Protein AF-A0A2S4KYI6-F1 (afdb_monomer_lite)

Secondary structure (DSSP, 8-state):
--S-------S----TT--SHHHHHHHHSTTS--GGGPSPPTT-GGG-TTTTTGGGS--B-TTT--B-TT-HHHHHHHHHHHHHHHTT-

Radius of gyration: 14.16 Å; chains: 1; bounding box: 36×27×31 Å

InterPro domains:
  IPR032566 Aprataxin, C2HE/C2H2/C2HC zinc finger [PF16278] (29-84)
  IPR036265 HIT-like superfamily [G3DSA:3.30.428.10] (1-89)
  IPR036265 HIT-like superfamily [SSF54197] (1-62)

Structure (mmCIF, N/CA/C/O backbone):
data_AF-A0A2S4KYI6-F1
#
_entry.id   AF-A0A2S4KYI6-F1
#
loop_
_atom_site.group_PDB
_atom_site.id
_atom_site.type_symbol
_atom_site.label_atom_id
_atom_site.label_alt_id
_atom_site.label_comp_id
_atom_site.label_asym_id
_atom_site.label_entity_id
_atom_site.label_seq_id
_atom_site.pdbx_PDB_ins_code
_atom_site.Cartn_x
_atom_site.Cartn_y
_atom_site.Cartn_z
_atom_site.occupancy
_atom_site.B_iso_or_equiv
_atom_site.auth_seq_id
_atom_site.auth_comp_id
_atom_site.auth_asym_id
_atom_site.auth_atom_id
_atom_site.pdbx_PDB_model_num
ATOM 1 N N . MET A 1 1 ? 16.968 4.007 4.148 1.00 67.62 1 MET A N 1
ATOM 2 C CA . MET A 1 1 ? 17.645 2.813 4.695 1.00 67.62 1 MET A CA 1
ATOM 3 C C . MET A 1 1 ? 18.616 2.299 3.638 1.00 67.62 1 MET A C 1
ATOM 5 O O . MET A 1 1 ? 18.184 2.146 2.504 1.00 67.62 1 MET A O 1
ATOM 9 N N . ARG A 1 2 ? 19.914 2.150 3.956 1.00 91.88 2 ARG A N 1
ATOM 10 C CA . ARG A 1 2 ? 20.933 1.588 3.034 1.00 91.88 2 ARG A CA 1
ATOM 11 C C . ARG A 1 2 ? 21.208 0.103 3.277 1.00 91.88 2 ARG A C 1
ATOM 13 O O . ARG A 1 2 ? 21.710 -0.567 2.385 1.00 91.88 2 ARG A O 1
ATOM 20 N N . HIS A 1 3 ? 20.902 -0.379 4.478 1.00 96.12 3 HIS A N 1
ATOM 21 C CA . HIS A 1 3 ? 21.013 -1.787 4.828 1.00 96.12 3 HIS A CA 1
ATOM 22 C C . HIS A 1 3 ? 19.775 -2.544 4.360 1.00 96.12 3 HIS A C 1
ATOM 24 O O . HIS A 1 3 ? 18.662 -1.999 4.371 1.00 96.12 3 HIS A O 1
ATOM 30 N N . LEU A 1 4 ? 19.991 -3.796 3.964 1.00 93.56 4 LEU A N 1
ATOM 31 C CA . LEU A 1 4 ? 18.918 -4.735 3.684 1.00 93.56 4 LEU A CA 1
ATOM 32 C C . LEU A 1 4 ? 18.028 -4.862 4.925 1.00 93.56 4 LEU A C 1
ATOM 34 O O . LEU A 1 4 ? 18.524 -5.007 6.040 1.00 93.56 4 LEU A O 1
ATOM 38 N N . HIS A 1 5 ? 16.722 -4.779 4.721 1.00 95.50 5 HIS A N 1
ATOM 39 C CA . HIS A 1 5 ? 15.718 -4.971 5.755 1.00 95.50 5 HIS A CA 1
ATOM 40 C C . HIS A 1 5 ? 14.504 -5.638 5.120 1.00 95.50 5 HIS A C 1
ATOM 42 O O . HIS A 1 5 ? 14.175 -5.368 3.965 1.00 95.50 5 HIS A O 1
ATOM 48 N N . VAL A 1 6 ? 13.858 -6.512 5.884 1.00 96.06 6 VAL A N 1
ATOM 49 C CA . VAL A 1 6 ? 12.631 -7.199 5.486 1.00 96.06 6 VAL A CA 1
ATOM 50 C C . VAL A 1 6 ? 11.491 -6.618 6.305 1.00 96.06 6 VAL A C 1
ATOM 52 O O . VAL A 1 6 ? 11.621 -6.412 7.512 1.00 96.06 6 VAL A O 1
ATOM 55 N N . HIS A 1 7 ? 10.383 -6.327 5.639 1.00 96.81 7 HIS A N 1
ATOM 56 C CA . HIS A 1 7 ? 9.182 -5.830 6.284 1.00 96.81 7 HIS A CA 1
ATOM 57 C C . HIS A 1 7 ? 8.280 -7.003 6.678 1.00 96.81 7 HIS A C 1
ATOM 59 O O . HIS A 1 7 ? 7.859 -7.770 5.819 1.00 96.81 7 HIS A O 1
ATOM 65 N N . VAL A 1 8 ? 7.960 -7.114 7.969 1.00 96.50 8 VAL A N 1
ATOM 66 C CA . VAL A 1 8 ? 6.932 -8.023 8.495 1.00 96.50 8 VAL A CA 1
ATOM 67 C C . VAL A 1 8 ? 5.858 -7.152 9.134 1.00 96.50 8 VAL A C 1
ATOM 69 O O . VAL A 1 8 ? 6.137 -6.425 10.086 1.00 96.50 8 VAL A O 1
ATOM 72 N N . LEU A 1 9 ? 4.660 -7.157 8.558 1.00 95.44 9 LEU A N 1
ATOM 73 C CA . LEU A 1 9 ? 3.550 -6.290 8.949 1.00 95.44 9 LEU A CA 1
ATOM 74 C C . LEU A 1 9 ? 2.207 -6.972 8.674 1.00 95.44 9 LEU A C 1
ATOM 76 O O . LEU A 1 9 ? 2.119 -7.862 7.828 1.00 95.44 9 LEU A O 1
ATOM 80 N N . SER A 1 10 ? 1.161 -6.528 9.366 1.00 94.88 10 SER A N 1
ATOM 81 C CA . SER A 1 10 ? -0.228 -6.845 9.032 1.00 94.88 10 SER A CA 1
ATOM 82 C C . SER A 1 10 ? -0.660 -6.156 7.728 1.00 94.88 10 SER A C 1
ATOM 84 O O . SER A 1 10 ? -0.028 -5.208 7.254 1.00 94.88 10 SER A O 1
ATOM 86 N N . ARG A 1 11 ? -1.755 -6.638 7.125 1.00 93.25 11 ARG A N 1
ATOM 87 C CA . ARG A 1 11 ? -2.294 -6.092 5.864 1.00 93.25 11 ARG A CA 1
ATOM 88 C C . ARG A 1 11 ? -3.226 -4.895 6.053 1.00 93.25 11 ARG A C 1
ATOM 90 O O . ARG A 1 11 ? -3.582 -4.284 5.054 1.00 93.25 11 ARG A O 1
ATOM 97 N N . ASP A 1 12 ? -3.602 -4.561 7.289 1.00 95.12 12 ASP A N 1
ATOM 98 C CA . ASP A 1 12 ? -4.619 -3.547 7.606 1.00 95.12 12 ASP A CA 1
ATOM 99 C C . ASP A 1 12 ? -4.337 -2.166 6.991 1.00 95.12 12 ASP A C 1
ATOM 101 O O . ASP A 1 12 ? -5.270 -1.461 6.603 1.00 95.12 12 ASP A O 1
ATOM 105 N N . MET A 1 13 ? -3.059 -1.800 6.844 1.00 96.44 13 MET A N 1
ATOM 106 C CA . MET A 1 13 ? -2.621 -0.452 6.478 1.00 96.44 13 MET A CA 1
ATOM 107 C C . MET A 1 13 ? -3.217 0.621 7.406 1.00 96.44 13 MET A C 1
ATOM 109 O O . MET A 1 13 ? -3.411 1.769 7.003 1.00 96.44 13 MET A O 1
ATOM 113 N N . HIS A 1 14 ? -3.481 0.267 8.663 1.00 96.62 14 HIS A N 1
ATOM 114 C CA . HIS A 1 14 ? -4.095 1.128 9.663 1.00 96.62 14 HIS A CA 1
ATOM 115 C C . HIS A 1 14 ? -3.045 1.562 10.687 1.00 96.62 14 HIS A C 1
ATOM 117 O O . HIS A 1 14 ? -2.550 0.784 11.496 1.00 96.62 14 HIS A O 1
ATOM 123 N N . SER A 1 15 ? -2.617 2.824 10.610 1.00 96.56 15 SER A N 1
ATOM 124 C CA . SER A 1 15 ? -1.627 3.357 11.549 1.00 96.56 15 SER A CA 1
ATOM 125 C C . SER A 1 15 ? -1.657 4.887 11.626 1.00 96.56 15 SER A C 1
ATOM 127 O O . SER A 1 15 ? -1.728 5.566 10.590 1.00 96.56 15 SER A O 1
ATOM 129 N N . PRO A 1 16 ? -1.464 5.483 12.819 1.00 96.00 16 PRO A N 1
ATOM 130 C CA . PRO A 1 16 ? -1.199 6.916 12.957 1.00 96.00 16 PRO A CA 1
ATOM 131 C C . PRO A 1 16 ? 0.030 7.387 12.157 1.00 96.00 16 PRO A C 1
ATOM 133 O O . PRO A 1 16 ? 0.081 8.537 11.710 1.00 96.00 16 PRO A O 1
ATOM 136 N N . ALA A 1 17 ? 1.011 6.502 11.931 1.00 97.19 17 ALA A N 1
ATOM 137 C CA . ALA A 1 17 ? 2.225 6.787 11.163 1.00 97.19 17 ALA A CA 1
ATOM 138 C C . ALA A 1 17 ? 2.021 6.732 9.633 1.00 97.19 17 ALA A C 1
ATOM 140 O O . ALA A 1 17 ? 2.859 7.230 8.869 1.00 97.19 17 ALA A O 1
ATOM 141 N N . LEU A 1 18 ? 0.882 6.215 9.156 1.00 97.06 18 LEU A N 1
ATOM 142 C CA . LEU A 1 18 ? 0.502 6.301 7.750 1.00 97.06 18 LEU A CA 1
ATOM 143 C C . LEU A 1 18 ? 0.022 7.731 7.442 1.00 97.06 18 LEU A C 1
ATOM 145 O O . LEU A 1 18 ? -1.096 8.129 7.782 1.00 97.06 18 LEU A O 1
ATOM 149 N N . ARG A 1 19 ? 0.908 8.538 6.842 1.00 96.06 19 ARG A N 1
ATOM 150 C CA . ARG A 1 19 ? 0.748 10.001 6.733 1.00 96.06 19 ARG A CA 1
ATOM 151 C C . ARG A 1 19 ? 0.587 10.532 5.314 1.00 96.06 19 ARG A C 1
ATOM 153 O O . ARG A 1 19 ? 0.094 11.641 5.150 1.00 96.06 19 ARG A O 1
ATOM 160 N N . HIS A 1 20 ? 1.009 9.789 4.296 1.00 96.75 20 HIS A N 1
ATOM 161 C CA . HIS A 1 20 ? 0.926 10.265 2.918 1.00 96.75 20 HIS A CA 1
ATOM 162 C C . HIS A 1 20 ? 0.917 9.130 1.896 1.00 96.75 20 HIS A C 1
ATOM 164 O O . HIS A 1 20 ? 1.373 8.022 2.181 1.00 96.75 20 HIS A O 1
ATOM 170 N N . ARG A 1 21 ? 0.509 9.448 0.658 1.00 97.44 21 ARG A N 1
ATOM 171 C CA . ARG A 1 21 ? 0.397 8.506 -0.473 1.00 97.44 21 ARG A CA 1
ATOM 172 C C . ARG A 1 21 ? 1.592 7.569 -0.625 1.00 97.44 21 ARG A C 1
ATOM 174 O O . ARG A 1 21 ? 1.402 6.377 -0.805 1.00 97.44 21 ARG A O 1
ATOM 181 N N . LYS A 1 22 ? 2.822 8.083 -0.516 1.00 97.12 22 LYS A N 1
ATOM 182 C CA . LYS A 1 22 ? 4.020 7.243 -0.671 1.00 97.12 22 LYS A CA 1
ATOM 183 C C . LYS A 1 22 ? 4.158 6.170 0.413 1.00 97.12 22 LYS A C 1
ATOM 185 O O . LYS A 1 22 ? 4.693 5.125 0.092 1.00 97.12 22 LYS A O 1
ATOM 190 N N . HIS A 1 23 ? 3.690 6.416 1.646 1.00 97.50 23 HIS A N 1
ATOM 191 C CA . HIS A 1 23 ? 3.707 5.390 2.694 1.00 97.50 23 HIS A CA 1
ATOM 192 C C . HIS A 1 23 ? 2.704 4.290 2.364 1.00 97.50 23 HIS A C 1
ATOM 194 O O . HIS A 1 23 ? 2.991 3.131 2.583 1.00 97.50 23 HIS A O 1
ATOM 200 N N . TYR A 1 24 ? 1.535 4.643 1.826 1.00 98.25 24 TYR A N 1
ATOM 201 C CA . TYR A 1 24 ? 0.531 3.644 1.476 1.00 98.25 24 TYR A CA 1
ATOM 202 C C . TYR A 1 24 ? 0.966 2.828 0.257 1.00 98.25 24 TYR A C 1
ATOM 204 O O . TYR A 1 24 ? 1.097 1.609 0.321 1.00 98.25 24 TYR A O 1
ATOM 212 N N . ASN A 1 25 ? 1.297 3.508 -0.843 1.00 98.25 25 ASN A N 1
ATOM 213 C CA . ASN A 1 25 ? 1.640 2.833 -2.090 1.00 98.25 25 ASN A CA 1
ATOM 214 C C . ASN A 1 25 ? 2.939 2.024 -1.998 1.00 98.25 25 ASN A C 1
ATOM 216 O O . ASN A 1 25 ? 3.108 1.107 -2.795 1.00 98.25 25 ASN A O 1
ATOM 220 N N . SER A 1 26 ? 3.850 2.317 -1.061 1.00 97.19 26 SER A N 1
ATOM 221 C CA . SER A 1 26 ? 5.035 1.473 -0.866 1.00 97.19 26 SER A CA 1
ATOM 222 C C . SER A 1 26 ? 4.696 0.071 -0.369 1.00 97.19 26 SER A C 1
ATOM 224 O O . SER A 1 26 ? 5.510 -0.817 -0.566 1.00 97.19 26 SER A O 1
ATOM 226 N N . PHE A 1 27 ? 3.524 -0.130 0.243 1.00 97.44 27 PHE A N 1
ATOM 227 C CA . PHE A 1 27 ? 3.091 -1.429 0.769 1.00 97.44 27 PHE A CA 1
ATOM 228 C C . PHE A 1 27 ? 1.828 -1.987 0.093 1.00 97.44 27 PHE A C 1
ATOM 230 O O . PHE A 1 27 ? 1.556 -3.174 0.208 1.00 97.44 27 PHE A O 1
ATOM 237 N N . ALA A 1 28 ? 1.069 -1.159 -0.632 1.00 96.88 28 ALA A N 1
ATOM 238 C CA . ALA A 1 28 ? -0.176 -1.550 -1.306 1.00 96.88 28 ALA A CA 1
ATOM 239 C C . ALA A 1 28 ? -0.049 -1.674 -2.840 1.00 96.88 28 ALA A C 1
ATOM 241 O O . ALA A 1 28 ? -1.048 -1.732 -3.553 1.00 96.88 28 ALA A O 1
ATOM 242 N N . THR A 1 29 ? 1.172 -1.670 -3.379 1.00 97.06 29 THR A N 1
ATOM 243 C CA . THR A 1 29 ? 1.439 -1.827 -4.820 1.00 97.06 29 THR A CA 1
ATOM 244 C C . THR A 1 29 ? 2.615 -2.786 -5.038 1.00 97.06 29 THR A C 1
ATOM 246 O O . THR A 1 29 ? 3.312 -3.085 -4.067 1.00 97.06 29 THR A O 1
ATOM 249 N N . PRO A 1 30 ? 2.928 -3.195 -6.289 1.00 96.94 30 PRO A N 1
ATOM 250 C CA . PRO A 1 30 ? 4.100 -4.034 -6.587 1.00 96.94 30 PRO A CA 1
ATOM 251 C C . PRO A 1 30 ? 5.464 -3.423 -6.216 1.00 96.94 30 PRO A C 1
ATOM 253 O O . PRO A 1 30 ? 6.495 -4.037 -6.462 1.00 96.94 30 PRO A O 1
ATOM 256 N N . PHE A 1 31 ? 5.492 -2.213 -5.643 1.00 96.62 31 PHE A N 1
ATOM 257 C CA . PHE A 1 31 ? 6.676 -1.671 -4.981 1.00 96.62 31 PHE A CA 1
ATOM 258 C C . PHE A 1 31 ? 7.140 -2.550 -3.807 1.00 96.62 31 PHE A C 1
ATOM 260 O O . PHE A 1 31 ? 8.343 -2.657 -3.576 1.00 96.62 31 PHE A O 1
ATOM 267 N N . LEU A 1 32 ? 6.206 -3.169 -3.075 1.00 96.12 32 LEU A N 1
ATOM 268 C CA . LEU A 1 32 ? 6.525 -4.191 -2.082 1.00 96.12 32 LEU A CA 1
ATOM 269 C C . LEU A 1 32 ? 6.681 -5.527 -2.806 1.00 96.12 32 LEU A C 1
ATOM 271 O O . LEU A 1 32 ? 5.727 -6.031 -3.395 1.00 96.12 32 LEU A O 1
ATOM 275 N N . VAL A 1 33 ? 7.890 -6.078 -2.772 1.00 96.00 33 VAL A N 1
ATOM 276 C CA . VAL A 1 33 ? 8.188 -7.397 -3.337 1.00 96.00 33 VAL A CA 1
ATOM 277 C C . VAL A 1 33 ? 7.972 -8.443 -2.250 1.00 96.00 33 VAL A C 1
ATOM 279 O O . VAL A 1 33 ? 8.511 -8.288 -1.151 1.00 96.00 33 VAL A O 1
ATOM 282 N N . ASP A 1 34 ? 7.187 -9.480 -2.545 1.00 95.44 34 ASP A N 1
ATOM 283 C CA . ASP A 1 34 ? 7.030 -10.613 -1.635 1.00 95.44 34 ASP A CA 1
ATOM 284 C C . ASP A 1 34 ? 8.367 -11.354 -1.507 1.00 95.44 34 ASP A C 1
ATOM 286 O O . ASP A 1 34 ? 9.104 -11.515 -2.481 1.00 95.44 34 ASP A O 1
ATOM 290 N N . L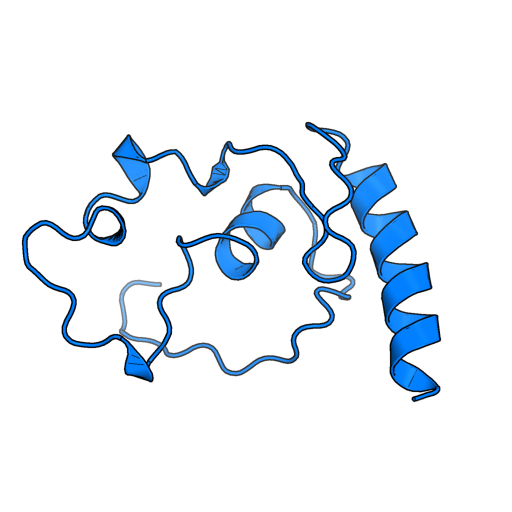EU A 1 35 ? 8.692 -11.814 -0.300 1.00 95.38 35 LEU A N 1
ATOM 291 C CA . LEU A 1 35 ? 9.897 -12.603 -0.070 1.00 95.38 35 LEU A CA 1
ATOM 292 C C . LEU A 1 35 ? 9.888 -13.894 -0.905 1.00 95.38 35 LEU A C 1
ATOM 294 O O . LEU A 1 35 ? 10.948 -14.323 -1.354 1.00 95.38 35 LEU A O 1
ATOM 298 N N . ALA A 1 36 ? 8.707 -14.473 -1.146 1.00 96.00 36 ALA A N 1
ATOM 299 C CA . ALA A 1 36 ? 8.536 -15.673 -1.961 1.00 96.00 36 ALA A CA 1
ATOM 300 C C . ALA A 1 36 ? 8.813 -15.452 -3.460 1.00 96.00 36 ALA A C 1
ATOM 302 O O . ALA A 1 36 ? 9.076 -16.419 -4.171 1.00 96.00 36 ALA A O 1
ATOM 303 N N . ASP A 1 37 ? 8.799 -14.203 -3.936 1.00 95.56 37 ASP A N 1
ATOM 304 C CA . ASP A 1 37 ? 9.059 -13.875 -5.342 1.00 95.56 37 ASP A CA 1
ATOM 305 C C . ASP A 1 37 ? 10.558 -13.767 -5.664 1.00 95.56 37 ASP A C 1
ATOM 307 O O . ASP A 1 37 ? 10.935 -13.593 -6.824 1.00 95.56 37 ASP A O 1
ATOM 311 N N . PHE A 1 38 ? 11.438 -13.819 -4.659 1.00 92.06 38 PHE A N 1
ATOM 312 C CA . PHE A 1 38 ? 12.877 -13.738 -4.889 1.00 92.06 38 PHE A CA 1
ATOM 313 C C . PHE A 1 38 ? 13.476 -15.088 -5.338 1.00 92.06 38 PHE A C 1
ATOM 315 O O . PHE A 1 38 ? 13.163 -16.122 -4.750 1.00 92.06 38 PHE A O 1
ATOM 322 N N . PRO A 1 39 ? 14.433 -15.083 -6.292 1.00 94.62 39 PRO A N 1
ATOM 323 C CA . PRO A 1 39 ? 14.933 -13.920 -7.025 1.00 94.62 39 PRO A CA 1
ATOM 324 C C . PRO A 1 39 ? 13.981 -13.487 -8.151 1.00 94.62 39 PRO A C 1
ATOM 326 O O . PRO A 1 39 ? 13.468 -14.316 -8.895 1.00 94.62 39 PRO A O 1
ATOM 329 N N . LEU A 1 40 ? 13.818 -12.172 -8.328 1.00 95.44 40 LEU A N 1
ATOM 330 C CA . LEU A 1 40 ? 13.032 -11.633 -9.441 1.00 95.44 40 LEU A CA 1
ATOM 331 C C . LEU A 1 40 ? 13.683 -11.977 -10.797 1.00 95.44 40 LEU A C 1
ATOM 333 O O . LEU A 1 40 ? 14.907 -11.872 -10.901 1.00 95.44 40 LEU A O 1
ATOM 337 N N . PRO A 1 41 ? 12.919 -12.287 -11.857 1.00 96.00 41 PRO A N 1
ATOM 338 C CA . PRO A 1 41 ? 13.430 -12.348 -13.232 1.00 96.00 41 PRO A CA 1
ATOM 339 C C . PRO A 1 41 ? 14.051 -11.019 -13.684 1.00 96.00 41 PRO A C 1
ATOM 341 O O . PRO A 1 41 ? 13.695 -9.967 -13.155 1.00 96.00 41 PRO A O 1
ATOM 344 N N . ASP A 1 42 ? 14.979 -11.037 -14.643 1.00 95.75 42 ASP A N 1
ATOM 345 C CA . ASP A 1 42 ? 15.697 -9.828 -15.090 1.00 95.75 42 ASP A CA 1
ATOM 346 C C . ASP A 1 42 ? 14.793 -8.790 -15.770 1.00 95.75 42 ASP A C 1
ATOM 348 O O . ASP A 1 42 ? 15.040 -7.588 -15.661 1.00 95.75 42 ASP A O 1
ATOM 352 N N . ASP A 1 43 ? 13.725 -9.243 -16.421 1.00 95.69 43 ASP A N 1
ATOM 353 C CA . ASP A 1 43 ? 12.714 -8.427 -17.091 1.00 95.69 43 ASP A CA 1
ATOM 354 C C . ASP A 1 43 ? 11.549 -8.019 -16.172 1.00 95.69 43 ASP A C 1
ATOM 356 O O . ASP A 1 43 ? 10.611 -7.351 -16.616 1.00 95.69 43 ASP A O 1
ATOM 360 N N . ASP A 1 44 ? 11.600 -8.373 -14.883 1.00 96.62 44 ASP A N 1
ATOM 361 C CA . ASP A 1 44 ? 10.533 -8.044 -13.945 1.00 96.62 44 ASP A CA 1
ATOM 362 C C . ASP A 1 44 ? 10.409 -6.515 -13.769 1.00 96.62 44 ASP A C 1
ATOM 364 O O . ASP A 1 44 ? 11.360 -5.852 -13.331 1.00 96.62 44 ASP A O 1
ATOM 368 N N . PRO A 1 45 ? 9.229 -5.918 -14.026 1.00 95.31 45 PRO A N 1
ATOM 369 C CA . PRO A 1 45 ? 9.041 -4.471 -13.949 1.00 95.31 45 PRO A CA 1
ATOM 370 C C . PRO A 1 45 ? 9.277 -3.899 -12.542 1.00 95.31 45 PRO A C 1
ATOM 372 O O . PRO A 1 45 ? 9.494 -2.698 -12.380 1.00 95.31 45 PRO A O 1
ATOM 375 N N . ARG A 1 46 ? 9.244 -4.721 -11.488 1.00 95.56 46 ARG A N 1
ATOM 376 C CA . ARG A 1 46 ? 9.549 -4.304 -10.110 1.00 95.56 46 ARG A CA 1
ATOM 377 C C . ARG A 1 46 ? 11.027 -3.970 -9.910 1.00 95.56 46 ARG A C 1
ATOM 379 O O . ARG A 1 46 ? 11.347 -3.278 -8.945 1.00 95.56 46 ARG A O 1
ATOM 386 N N . ARG A 1 47 ? 11.913 -4.374 -10.832 1.00 95.00 47 ARG A N 1
ATOM 387 C CA . ARG A 1 47 ? 13.329 -3.970 -10.850 1.00 95.00 47 ARG A CA 1
ATOM 388 C C . ARG A 1 47 ? 13.533 -2.497 -11.228 1.00 95.00 47 ARG A C 1
ATOM 390 O O . ARG A 1 47 ? 14.526 -1.916 -10.794 1.00 95.00 47 ARG A O 1
ATOM 397 N N . ASP A 1 48 ? 12.582 -1.864 -11.927 1.00 95.19 48 ASP A N 1
ATOM 398 C CA . ASP A 1 48 ? 12.538 -0.405 -12.136 1.00 95.19 48 ASP A CA 1
ATOM 399 C C . ASP A 1 48 ? 11.295 0.240 -11.485 1.00 95.19 48 ASP A C 1
ATOM 401 O O . ASP A 1 48 ? 10.350 0.687 -12.151 1.00 95.19 48 ASP A O 1
ATOM 405 N N . PRO A 1 49 ? 11.278 0.375 -10.148 1.00 91.88 49 PRO A N 1
ATOM 406 C CA . PRO A 1 49 ? 10.135 0.954 -9.454 1.00 91.88 49 PRO A CA 1
ATOM 407 C C . PRO A 1 49 ? 9.931 2.447 -9.765 1.00 91.88 49 PRO A C 1
ATOM 409 O O . PRO A 1 49 ? 8.844 2.981 -9.518 1.00 91.88 49 PRO A O 1
ATOM 412 N N . ARG A 1 50 ? 10.958 3.149 -10.280 1.00 90.81 50 ARG A N 1
ATOM 413 C CA . ARG A 1 50 ? 10.857 4.572 -10.640 1.00 90.81 50 ARG A CA 1
ATOM 414 C C . ARG A 1 50 ? 10.155 4.740 -11.980 1.00 90.81 50 ARG A C 1
ATOM 416 O O . ARG A 1 50 ? 9.236 5.561 -12.039 1.00 90.81 50 ARG A O 1
ATOM 423 N N . GLY A 1 51 ? 10.549 3.974 -12.998 1.00 94.19 51 GLY A N 1
ATOM 424 C CA . GLY A 1 51 ? 9.901 3.960 -14.310 1.00 94.19 51 GLY A CA 1
ATOM 425 C C . GLY A 1 51 ? 8.449 3.504 -14.224 1.00 94.19 51 GLY A C 1
ATOM 426 O O . GLY A 1 51 ? 7.5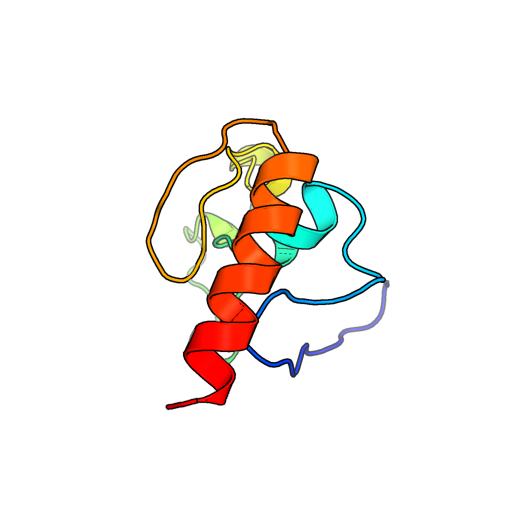63 4.143 -14.786 1.00 94.19 51 GLY A O 1
ATOM 427 N N . MET A 1 52 ? 8.168 2.502 -13.388 1.00 96.50 52 MET A N 1
ATOM 428 C CA . MET A 1 52 ? 6.805 1.994 -13.185 1.00 96.50 52 MET A CA 1
ATOM 429 C C . MET A 1 52 ? 5.883 2.918 -12.377 1.00 96.50 52 MET A C 1
ATOM 431 O O . MET A 1 52 ? 4.672 2.678 -12.285 1.00 96.50 52 MET A O 1
ATOM 435 N N . GLY A 1 53 ? 6.434 3.965 -11.752 1.00 96.69 53 GLY A N 1
ATOM 436 C CA . GLY A 1 53 ? 5.659 5.018 -11.100 1.00 96.69 53 GLY A CA 1
ATOM 437 C C . GLY A 1 53 ? 4.770 4.556 -9.940 1.00 96.69 53 GLY A C 1
ATOM 438 O O . GLY A 1 53 ? 3.835 5.275 -9.588 1.00 96.69 53 GLY A O 1
ATOM 439 N N . TYR A 1 54 ? 5.042 3.400 -9.322 1.00 97.44 54 TYR A N 1
ATOM 440 C CA . TYR A 1 54 ? 4.182 2.770 -8.306 1.00 97.44 54 TYR A CA 1
ATOM 441 C C . TYR A 1 54 ? 3.749 3.730 -7.182 1.00 97.44 54 TYR A C 1
ATOM 443 O O . TYR A 1 54 ? 2.568 3.851 -6.855 1.00 97.44 54 TYR A O 1
ATOM 451 N N . LEU A 1 55 ? 4.687 4.526 -6.659 1.00 96.75 55 LEU A N 1
ATOM 452 C CA . LEU A 1 55 ? 4.432 5.482 -5.572 1.00 96.75 55 LEU A CA 1
ATOM 453 C C . LEU A 1 55 ? 3.571 6.696 -5.974 1.00 96.75 55 LEU A C 1
ATOM 455 O O . LEU A 1 55 ? 3.181 7.489 -5.112 1.00 96.75 55 LEU A O 1
ATOM 459 N N . ARG A 1 56 ? 3.321 6.887 -7.275 1.00 96.62 56 ARG A N 1
ATOM 460 C CA . ARG A 1 56 ? 2.492 7.969 -7.831 1.00 96.62 56 ARG A CA 1
ATOM 461 C C . ARG A 1 56 ? 1.121 7.491 -8.303 1.00 96.62 56 ARG A C 1
ATOM 463 O O . ARG A 1 56 ? 0.305 8.350 -8.626 1.00 96.62 56 ARG A O 1
ATOM 470 N N . ARG A 1 57 ? 0.884 6.176 -8.331 1.00 97.25 57 ARG A N 1
ATOM 471 C CA . ARG A 1 57 ? -0.409 5.592 -8.699 1.00 97.25 57 ARG A CA 1
ATOM 472 C C . ARG A 1 57 ? -1.527 6.088 -7.787 1.00 97.25 57 ARG A C 1
ATOM 474 O O . ARG A 1 57 ? -1.278 6.603 -6.690 1.00 97.25 57 ARG A O 1
ATOM 481 N N . ASP A 1 58 ? -2.744 5.903 -8.268 1.00 98.44 58 ASP A N 1
ATOM 482 C CA . ASP A 1 58 ? -3.951 6.128 -7.494 1.00 98.44 58 ASP A CA 1
ATOM 483 C C . ASP A 1 58 ? -3.954 5.318 -6.196 1.00 98.44 58 ASP A C 1
ATOM 485 O O . ASP A 1 58 ? -3.348 4.251 -6.080 1.00 98.44 58 ASP A O 1
ATOM 489 N N . LEU A 1 59 ? -4.647 5.863 -5.207 1.00 98.56 59 LEU A N 1
ATOM 490 C CA . LEU A 1 59 ? -4.889 5.245 -3.919 1.00 98.56 59 LEU A CA 1
ATOM 491 C C . LEU A 1 59 ? -6.040 4.250 -4.052 1.00 98.56 59 LEU A C 1
ATOM 493 O O . LEU A 1 59 ? -7.201 4.649 -4.089 1.00 98.56 59 LEU A O 1
ATOM 497 N N . VAL A 1 60 ? -5.718 2.962 -4.115 1.00 98.56 60 VAL A N 1
ATOM 498 C CA . VAL A 1 60 ? -6.700 1.877 -4.235 1.00 98.56 60 VAL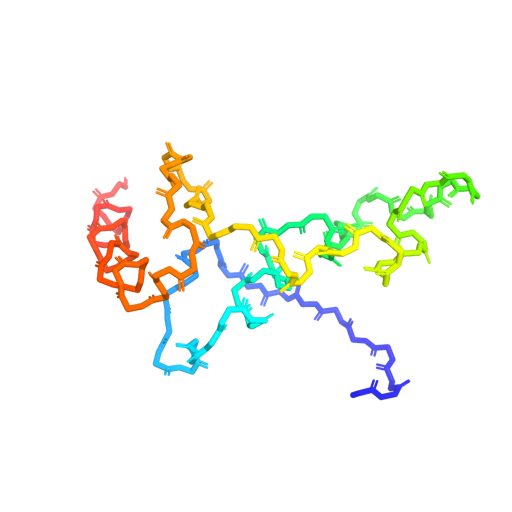 A CA 1
ATOM 499 C C . VAL A 1 60 ? -6.692 1.054 -2.955 1.00 98.56 60 VAL A C 1
ATOM 501 O O . VAL A 1 60 ? -5.624 0.634 -2.521 1.00 98.56 60 VAL A O 1
ATOM 504 N N . CYS A 1 61 ? -7.862 0.832 -2.352 1.00 98.25 61 CYS A N 1
ATOM 505 C CA . CYS A 1 61 ? -7.972 0.026 -1.138 1.00 98.25 61 CYS A CA 1
ATOM 506 C C . CYS A 1 61 ? -7.482 -1.407 -1.381 1.00 98.25 61 CYS A C 1
ATOM 508 O O . CYS A 1 61 ? -7.923 -2.069 -2.321 1.00 98.25 61 CYS A O 1
ATOM 510 N N . TRP A 1 62 ? -6.619 -1.898 -0.491 1.00 96.88 62 TRP A N 1
ATOM 511 C CA . TRP A 1 62 ? -6.046 -3.244 -0.541 1.00 96.88 62 TRP A CA 1
ATOM 512 C C . TRP A 1 62 ? -7.089 -4.359 -0.395 1.00 96.88 62 TRP A C 1
ATOM 514 O O . TRP A 1 62 ? -6.845 -5.477 -0.845 1.00 96.88 62 TRP A O 1
ATOM 524 N N . ARG A 1 63 ? -8.218 -4.061 0.260 1.00 96.88 63 ARG A N 1
ATOM 525 C CA . ARG A 1 63 ? -9.246 -5.037 0.628 1.00 96.88 63 ARG A CA 1
ATOM 526 C C . ARG A 1 63 ? -10.395 -5.068 -0.370 1.00 96.88 63 ARG A C 1
ATOM 528 O O . ARG A 1 63 ? -10.654 -6.106 -0.965 1.00 96.88 63 ARG A O 1
ATOM 535 N N . CYS A 1 64 ? -11.053 -3.929 -0.592 1.00 97.12 64 CYS A N 1
ATOM 536 C CA . CYS A 1 64 ? -12.237 -3.853 -1.455 1.00 97.12 64 CYS A CA 1
ATOM 537 C C . CYS A 1 64 ? -11.967 -3.326 -2.875 1.00 97.12 64 CYS A C 1
ATOM 539 O O . CYS A 1 64 ? -12.885 -3.269 -3.689 1.00 97.12 64 CYS A O 1
ATOM 541 N N . GLY A 1 65 ? -10.743 -2.883 -3.187 1.00 98.00 65 GLY A N 1
ATOM 542 C CA . GLY A 1 65 ? -10.389 -2.370 -4.516 1.00 98.00 65 GLY A CA 1
ATOM 543 C C . GLY A 1 65 ? -10.975 -0.996 -4.869 1.00 98.00 65 GLY A C 1
ATOM 544 O O . GLY A 1 65 ? -10.801 -0.524 -5.992 1.00 98.00 65 GLY A O 1
ATOM 545 N N . ARG A 1 66 ? -11.656 -0.311 -3.937 1.00 98.50 66 ARG A N 1
ATOM 546 C CA . ARG A 1 66 ? -12.186 1.041 -4.171 1.00 98.50 66 ARG A CA 1
ATOM 547 C C . ARG A 1 66 ? -11.049 2.025 -4.468 1.00 98.50 66 ARG A C 1
ATOM 549 O O . ARG A 1 66 ? -10.078 2.095 -3.716 1.00 98.50 66 ARG A O 1
ATOM 556 N N . ASN A 1 67 ? -11.198 2.811 -5.534 1.00 98.50 67 ASN A N 1
ATOM 557 C CA . ASN A 1 67 ? -10.232 3.832 -5.939 1.00 98.50 67 ASN A CA 1
ATOM 558 C C . ASN A 1 67 ? -10.595 5.211 -5.345 1.00 98.50 67 ASN A C 1
ATOM 560 O O . ASN A 1 67 ? -11.731 5.673 -5.451 1.00 98.50 67 ASN A O 1
ATOM 564 N N . PHE A 1 68 ? -9.613 5.871 -4.733 1.00 98.56 68 PHE A N 1
ATOM 565 C CA . PHE A 1 68 ? -9.698 7.192 -4.108 1.00 98.56 68 PHE A CA 1
ATOM 566 C C . PHE A 1 68 ? -8.906 8.270 -4.872 1.00 98.56 68 PHE A C 1
ATOM 568 O O . PHE A 1 68 ? -8.861 9.430 -4.447 1.00 98.56 68 PHE A O 1
ATOM 575 N N . GLY A 1 69 ? -8.270 7.923 -5.992 1.00 98.12 69 GLY A N 1
ATOM 576 C CA . GLY A 1 69 ? -7.419 8.809 -6.779 1.00 98.12 69 GLY A CA 1
ATOM 577 C C . GLY A 1 69 ? -6.260 9.332 -5.934 1.00 98.12 69 GLY A C 1
ATOM 578 O O . GLY A 1 69 ? -5.441 8.572 -5.422 1.00 98.12 69 GLY A O 1
ATOM 579 N N . ASN A 1 70 ? -6.211 10.645 -5.720 1.00 96.88 70 ASN A N 1
ATOM 580 C CA . ASN A 1 70 ? -5.216 11.303 -4.869 1.00 96.88 70 ASN A CA 1
ATOM 581 C C . ASN A 1 70 ? -5.740 11.685 -3.465 1.00 96.88 70 ASN A C 1
ATOM 583 O O . ASN A 1 70 ? -5.021 12.332 -2.700 1.00 96.88 70 ASN A O 1
ATOM 587 N N . GLN A 1 71 ? -6.964 11.287 -3.098 1.00 98.00 71 GLN A N 1
ATOM 588 C CA . GLN A 1 71 ? -7.641 11.714 -1.867 1.00 98.00 71 GLN A CA 1
ATOM 589 C C . GLN A 1 71 ? -7.195 10.890 -0.643 1.00 98.00 71 GLN A C 1
ATOM 591 O O . GLN A 1 71 ? -7.948 10.078 -0.110 1.00 98.00 71 GLN A O 1
ATOM 596 N N . PHE A 1 72 ? -5.970 11.124 -0.157 1.00 97.75 72 PHE A N 1
ATOM 597 C CA . PHE A 1 72 ? -5.385 10.364 0.963 1.00 97.75 72 PHE A CA 1
ATOM 598 C C . PHE A 1 72 ? -6.217 10.399 2.249 1.00 97.75 72 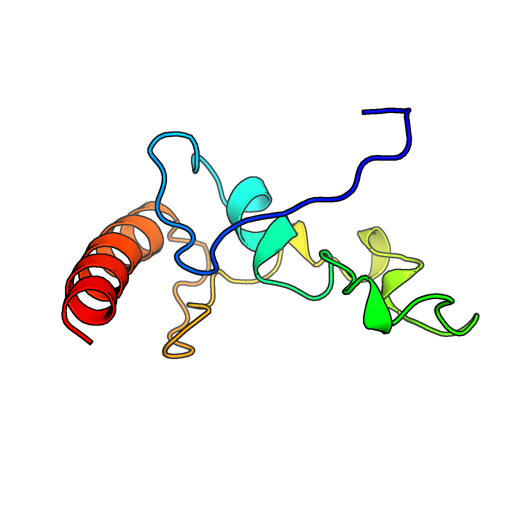PHE A C 1
ATOM 600 O O . PHE A 1 72 ? -6.351 9.374 2.911 1.00 97.75 72 PHE A O 1
ATOM 607 N N . LYS A 1 73 ? -6.815 11.550 2.585 1.00 97.75 73 LYS A N 1
ATOM 608 C CA . LYS A 1 73 ? -7.676 11.675 3.769 1.00 97.75 73 LYS A CA 1
ATOM 609 C C . LYS A 1 73 ? -8.859 10.698 3.713 1.00 97.75 73 LYS A C 1
ATOM 611 O O . LYS A 1 73 ? -9.084 9.977 4.674 1.00 97.75 73 LYS A O 1
ATOM 616 N N . ARG A 1 74 ? -9.536 10.617 2.561 1.00 98.31 74 ARG A N 1
ATOM 617 C CA . ARG A 1 74 ? -10.686 9.721 2.360 1.00 98.31 74 ARG A CA 1
ATOM 618 C C . ARG A 1 74 ? -10.293 8.250 2.381 1.00 98.31 74 ARG A C 1
ATOM 620 O O . ARG A 1 74 ? -11.038 7.439 2.913 1.00 98.31 74 ARG A O 1
ATOM 627 N N . LEU A 1 75 ? -9.129 7.907 1.823 1.00 98.56 75 LEU A N 1
ATOM 628 C CA . LEU A 1 75 ? -8.599 6.551 1.958 1.00 98.56 75 LEU A CA 1
ATOM 629 C C . LEU A 1 75 ? -8.361 6.219 3.436 1.00 98.56 75 LEU A C 1
ATOM 631 O O . LEU A 1 75 ? -8.723 5.139 3.876 1.00 98.56 75 LEU A O 1
ATOM 635 N N . LYS A 1 76 ? -7.756 7.132 4.203 1.00 97.88 76 LYS A N 1
ATOM 636 C CA . LYS A 1 76 ? -7.447 6.887 5.615 1.00 97.88 76 LYS A CA 1
ATOM 637 C C . LYS A 1 76 ? -8.707 6.697 6.464 1.00 97.88 76 LYS A C 1
ATOM 639 O O . LYS A 1 76 ? -8.720 5.799 7.291 1.00 97.88 76 LYS A O 1
ATOM 644 N N . GLU A 1 77 ? -9.744 7.498 6.225 1.00 98.12 77 GLU A N 1
ATOM 645 C CA . GLU A 1 77 ? -11.070 7.308 6.835 1.00 98.12 77 GLU A CA 1
ATOM 646 C C . GLU A 1 77 ? -11.641 5.930 6.476 1.00 98.12 77 GLU A C 1
ATOM 648 O O . GLU A 1 77 ? -12.050 5.185 7.351 1.00 98.12 77 GLU A O 1
ATOM 653 N N . HIS A 1 78 ? -11.569 5.538 5.204 1.00 98.31 78 HIS A N 1
ATOM 654 C CA . HIS A 1 78 ? -12.038 4.225 4.767 1.00 98.31 78 HIS A CA 1
ATOM 655 C C . HIS A 1 78 ? -11.256 3.046 5.376 1.00 98.31 78 HIS A C 1
ATOM 657 O O . HIS A 1 78 ? -11.844 2.005 5.653 1.00 98.31 78 HIS A O 1
ATOM 663 N N . LEU A 1 79 ? -9.943 3.184 5.581 1.00 98.19 79 LEU A N 1
ATOM 664 C CA . LEU A 1 79 ? -9.122 2.140 6.205 1.00 98.19 79 LEU A CA 1
ATOM 665 C C . LEU A 1 79 ? -9.473 1.923 7.684 1.00 98.19 79 LEU A C 1
ATOM 667 O O . LEU A 1 79 ? -9.259 0.823 8.179 1.00 98.19 79 LEU A O 1
ATOM 671 N N . GLU A 1 80 ? -10.015 2.930 8.377 1.00 97.94 80 GLU A N 1
ATOM 672 C CA . GLU A 1 80 ? -10.584 2.760 9.722 1.00 97.94 80 GLU A CA 1
ATOM 673 C C . GLU A 1 80 ? -11.769 1.790 9.685 1.00 97.9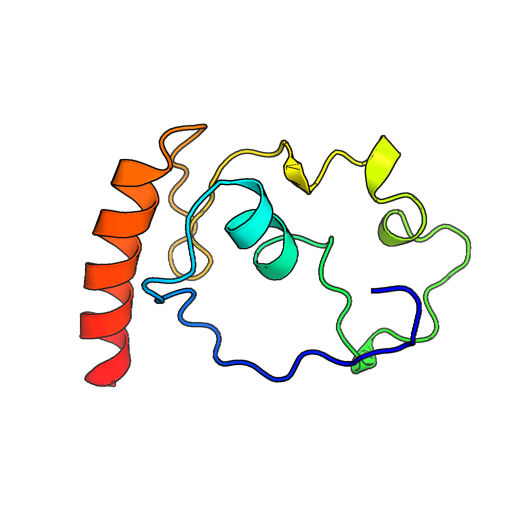4 80 GLU A C 1
ATOM 675 O O . GLU A 1 80 ? -11.789 0.808 10.423 1.00 97.94 80 GLU A O 1
ATOM 680 N N . ASP A 1 81 ? -12.713 2.018 8.766 1.00 97.88 81 ASP A N 1
ATOM 681 C CA . ASP A 1 81 ? -13.893 1.164 8.610 1.00 97.88 81 ASP A CA 1
ATOM 682 C C . ASP A 1 81 ? -13.495 -0.275 8.236 1.00 97.88 81 ASP A C 1
ATOM 684 O O . ASP A 1 81 ? -14.023 -1.240 8.791 1.00 97.88 81 ASP A O 1
ATOM 688 N N . GLU A 1 82 ? -12.540 -0.429 7.311 1.00 98.00 82 GLU A N 1
ATOM 689 C CA . GLU A 1 82 ? -12.025 -1.742 6.901 1.00 98.00 82 GLU A CA 1
ATOM 690 C C . GLU A 1 82 ? -11.323 -2.469 8.052 1.00 98.00 82 GLU A C 1
ATOM 692 O O . GLU A 1 82 ? -11.498 -3.678 8.208 1.00 98.00 82 GLU A O 1
ATOM 697 N N . PHE A 1 83 ? -10.556 -1.751 8.876 1.00 97.44 83 PHE A N 1
ATOM 698 C CA . PHE A 1 83 ? -9.891 -2.321 10.045 1.00 97.44 83 PHE A CA 1
ATOM 699 C C . PHE A 1 83 ? -10.900 -2.783 11.100 1.00 97.44 83 PHE A C 1
ATOM 701 O O . PHE A 1 83 ? -10.807 -3.904 11.601 1.00 97.44 83 PHE A O 1
ATOM 708 N N . GLU A 1 84 ? -11.897 -1.953 11.404 1.00 97.50 84 GLU A N 1
ATOM 709 C CA . GLU A 1 84 ? -12.960 -2.284 12.353 1.00 97.50 84 GLU A CA 1
ATOM 710 C C . GLU A 1 84 ? -13.806 -3.477 11.898 1.00 97.50 84 GLU A C 1
ATOM 712 O O . GLU A 1 84 ? -14.213 -4.287 12.734 1.00 97.50 84 GLU A O 1
ATOM 717 N N . ALA A 1 85 ? -14.051 -3.608 10.592 1.00 96.69 85 ALA A N 1
ATOM 718 C CA . ALA A 1 85 ? -14.710 -4.774 10.017 1.00 96.69 85 ALA A CA 1
ATOM 719 C C . ALA A 1 85 ? -13.830 -6.028 10.126 1.00 96.69 85 ALA A C 1
ATOM 721 O O . ALA A 1 85 ? -14.290 -7.047 10.630 1.00 96.69 85 ALA A O 1
ATOM 722 N N . TRP A 1 86 ? -12.563 -5.940 9.711 1.00 95.75 86 TRP A N 1
ATOM 723 C CA . TRP A 1 86 ? -11.626 -7.066 9.724 1.00 95.75 86 TRP A CA 1
ATOM 724 C C . TRP A 1 86 ? -11.347 -7.598 11.134 1.00 95.75 86 TRP A C 1
ATOM 726 O O . TRP A 1 86 ? -11.265 -8.803 11.330 1.00 95.75 86 TRP A O 1
ATOM 736 N N . ARG A 1 87 ? -11.267 -6.726 12.148 1.00 94.38 87 ARG A N 1
ATOM 737 C CA . ARG A 1 87 ? -11.038 -7.136 13.547 1.00 94.38 87 ARG A CA 1
ATOM 738 C C . ARG A 1 87 ? -12.174 -7.994 14.131 1.00 94.38 87 ARG A C 1
ATOM 740 O O . ARG A 1 87 ? -11.995 -8.586 15.191 1.00 94.38 87 ARG A O 1
ATOM 747 N N . ARG A 1 88 ? -13.357 -7.998 13.510 1.00 94.75 88 ARG A N 1
ATOM 748 C CA . ARG A 1 88 ? -14.538 -8.753 13.973 1.00 94.75 88 ARG A CA 1
ATOM 749 C C . ARG A 1 88 ? -14.683 -10.121 13.302 1.00 94.75 88 ARG A C 1
ATOM 751 O O . ARG A 1 88 ? -15.606 -10.845 13.6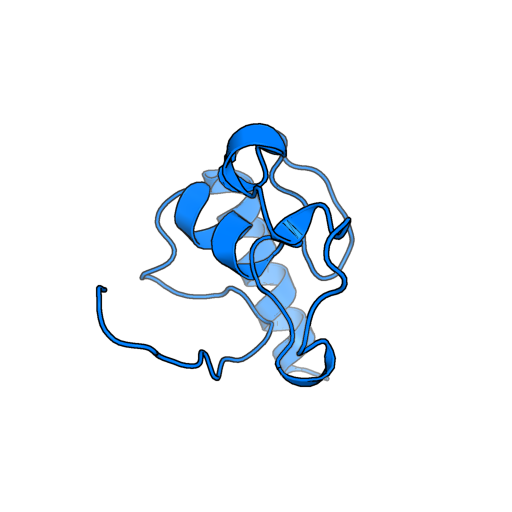68 1.00 94.75 88 ARG A O 1
ATOM 758 N N . GLU A 1 89 ? -13.838 -10.423 12.321 1.00 92.75 89 GLU A N 1
ATOM 759 C CA . GLU A 1 89 ? -13.781 -11.711 11.613 1.00 92.75 89 GLU A CA 1
ATOM 760 C C . GLU A 1 89 ? -12.969 -12.739 12.406 1.00 92.75 89 GLU A C 1
ATOM 762 O O . GLU A 1 89 ? -13.387 -13.918 12.401 1.00 92.75 89 GLU A O 1
#

Organism: NCBI:txid94208

Foldseek 3Di:
DPDDDDDDDDPLCADPPNDALQSQLCRLDLVDPDPVCPPPDPPPCNVPCPVVCSSQAFDADSPPRDTPGRPVVVSNVVSVVVVVVVVVD

Sequence (89 aa):
MRHLHVHVLSRDMHSPALRHRKHYNSFATPFLVDLADFPLPDDDPRRDPRGMGYLRRDLVCWRCGRNFGNQFKRLKEHLEDEFEAWRRE

pLDDT: mean 96.13, std 3.46, range [67.62, 98.56]